Protein AF-A0A3M2CUA8-F1 (afdb_monomer)

Foldseek 3Di:
DDDDPVNCVVVVPDPPWDWDFDDDPNDTDTHTDDDVVVCVVVCVPPDCPPVDDPVPPD

Solvent-accessible surface area (backbone atoms only — not comparable to full-atom values): 4102 Å² total; per-residue (Å²): 140,82,82,54,67,70,59,37,60,75,68,64,63,57,89,93,62,57,65,47,73,56,74,58,96,91,42,77,46,84,43,75,66,74,61,69,74,77,40,64,66,83,48,73,82,61,84,67,86,80,64,81,55,88,79,81,73,123

Secondary structure (DSSP, 8-state):
----HHHHHHTTPPTT--EE--EETTEEP-EE---TTTTTTTTTTS--TT---TT---

Structure (mmCIF, N/CA/C/O backbone):
data_AF-A0A3M2CUA8-F1
#
_entry.id   AF-A0A3M2CUA8-F1
#
loop_
_atom_site.group_PDB
_atom_site.id
_atom_site.type_symbol
_atom_site.label_atom_id
_atom_site.label_alt_id
_atom_site.label_comp_id
_atom_site.label_asym_id
_atom_site.label_entity_id
_atom_site.label_seq_id
_atom_site.pdbx_PDB_ins_code
_atom_site.Cartn_x
_atom_site.Cartn_y
_atom_site.Cartn_z
_atom_site.occupancy
_atom_site.B_iso_or_equiv
_atom_site.auth_seq_id
_atom_site.auth_comp_id
_atom_site.auth_asym_id
_atom_site.auth_atom_id
_atom_site.pdbx_PDB_model_num
ATOM 1 N N . MET A 1 1 ? -13.607 4.893 6.135 1.00 70.00 1 MET A N 1
ATOM 2 C CA . MET A 1 1 ? -13.152 3.496 5.956 1.00 70.00 1 MET A CA 1
ATOM 3 C C . MET A 1 1 ? -11.909 3.290 6.804 1.00 70.00 1 MET A C 1
ATOM 5 O O . MET A 1 1 ? -11.014 4.121 6.732 1.00 70.00 1 MET A O 1
ATOM 9 N N . VAL A 1 2 ? -11.866 2.252 7.636 1.00 80.94 2 VAL A N 1
ATOM 10 C CA . VAL A 1 2 ? -10.703 1.945 8.485 1.00 80.94 2 VAL A CA 1
ATOM 11 C C . VAL A 1 2 ? -10.016 0.713 7.915 1.00 80.94 2 VAL A C 1
ATOM 13 O O . VAL A 1 2 ? -10.688 -0.268 7.615 1.00 80.94 2 VAL A O 1
ATOM 16 N N . ILE A 1 3 ? -8.692 0.754 7.771 1.00 81.69 3 ILE A N 1
ATOM 17 C CA . ILE A 1 3 ? -7.914 -0.431 7.399 1.00 81.69 3 ILE A CA 1
ATOM 18 C C . ILE A 1 3 ? -7.651 -1.238 8.684 1.00 81.69 3 ILE A C 1
ATOM 20 O O . ILE A 1 3 ? -7.052 -0.695 9.626 1.00 81.69 3 ILE A O 1
ATOM 24 N N . PRO A 1 4 ? -8.078 -2.512 8.766 1.00 86.31 4 PRO A N 1
ATOM 25 C CA . PRO A 1 4 ? -7.807 -3.360 9.923 1.00 86.31 4 PRO A CA 1
ATOM 26 C C . PRO A 1 4 ? -6.309 -3.451 10.229 1.00 86.31 4 PRO A C 1
ATOM 28 O O . PRO A 1 4 ? -5.467 -3.369 9.330 1.00 86.31 4 PRO A O 1
ATOM 31 N N . LYS A 1 5 ? -5.961 -3.613 11.508 1.00 83.38 5 LYS A N 1
ATOM 32 C CA . LYS A 1 5 ? -4.561 -3.684 11.959 1.00 83.38 5 LYS A CA 1
ATOM 33 C C . LYS A 1 5 ? -3.798 -4.825 11.276 1.00 83.38 5 LYS A C 1
ATOM 35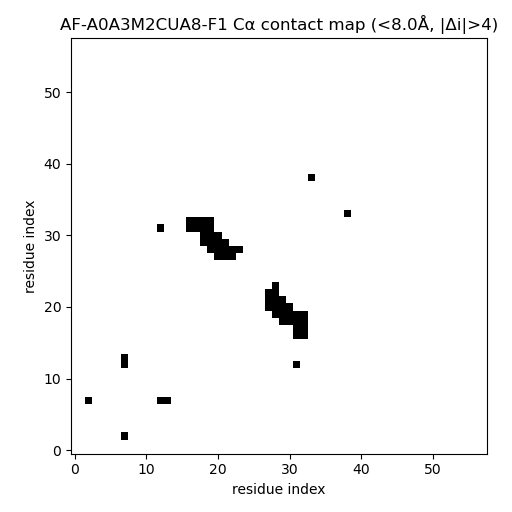 O O . LYS A 1 5 ? -2.706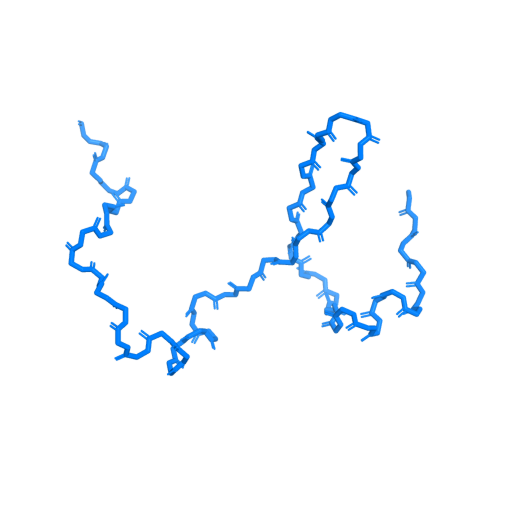 -4.604 10.770 1.00 83.38 5 LYS A O 1
ATOM 40 N N . GLU A 1 6 ? -4.424 -5.991 11.153 1.00 84.75 6 GLU A N 1
ATOM 41 C CA . GLU A 1 6 ? -3.843 -7.173 10.499 1.00 84.75 6 GLU A CA 1
ATOM 42 C C . GLU A 1 6 ? -3.470 -6.920 9.031 1.00 84.75 6 GLU A C 1
ATOM 44 O O . GLU A 1 6 ? -2.446 -7.398 8.546 1.00 84.75 6 GLU A O 1
ATOM 49 N N . VAL A 1 7 ? -4.285 -6.136 8.317 1.00 82.06 7 VAL A N 1
ATOM 50 C CA . VAL A 1 7 ? -4.019 -5.760 6.922 1.00 82.06 7 VAL A CA 1
ATOM 51 C C . VAL A 1 7 ? -2.857 -4.768 6.854 1.00 82.06 7 VAL A C 1
ATOM 53 O O . VAL A 1 7 ? -1.980 -4.920 6.005 1.00 82.06 7 VAL A O 1
ATOM 56 N N . ARG A 1 8 ? -2.801 -3.796 7.779 1.00 82.56 8 ARG A N 1
ATOM 57 C CA . ARG A 1 8 ? -1.673 -2.853 7.891 1.00 82.56 8 ARG A CA 1
ATOM 58 C C . ARG A 1 8 ? -0.350 -3.566 8.156 1.00 82.56 8 ARG A C 1
ATOM 60 O O . ARG A 1 8 ? 0.640 -3.239 7.512 1.00 82.56 8 ARG A O 1
ATOM 67 N N . GLU A 1 9 ? -0.342 -4.549 9.052 1.00 83.56 9 GLU A N 1
ATOM 68 C CA . GLU A 1 9 ? 0.863 -5.307 9.411 1.00 83.56 9 GLU A CA 1
ATOM 69 C C . GLU A 1 9 ? 1.339 -6.212 8.269 1.00 83.56 9 GLU A C 1
ATOM 71 O O . GLU A 1 9 ? 2.523 -6.194 7.928 1.00 83.56 9 GLU A O 1
ATOM 76 N N . LYS A 1 10 ? 0.425 -6.940 7.609 1.00 82.50 10 LYS A N 1
ATOM 77 C CA . LYS A 1 10 ? 0.759 -7.791 6.451 1.00 82.50 10 LYS A CA 1
ATOM 78 C C . LYS A 1 10 ? 1.336 -6.995 5.282 1.00 82.50 10 LYS A C 1
ATOM 80 O O . LYS A 1 10 ? 2.286 -7.443 4.646 1.00 82.50 10 LYS A O 1
ATOM 85 N N . LEU A 1 11 ? 0.777 -5.816 5.018 1.00 76.94 11 LEU A N 1
ATOM 86 C CA . LEU A 1 11 ? 1.240 -4.917 3.960 1.00 76.94 11 LEU A CA 1
ATOM 87 C C . LEU A 1 11 ? 2.400 -4.009 4.403 1.00 76.94 11 LEU A C 1
ATOM 89 O O . LEU A 1 11 ? 2.898 -3.238 3.587 1.00 76.94 11 LEU A O 1
ATOM 93 N N . ARG A 1 12 ? 2.835 -4.098 5.672 1.00 79.19 12 ARG A N 1
ATOM 94 C CA . ARG A 1 12 ? 3.876 -3.253 6.287 1.00 79.19 12 ARG A CA 1
ATOM 95 C C . ARG A 1 12 ? 3.657 -1.757 6.030 1.00 79.19 12 ARG A C 1
ATOM 97 O O . ARG A 1 12 ? 4.604 -1.025 5.755 1.00 79.19 12 ARG A O 1
ATOM 104 N N . LEU A 1 13 ? 2.399 -1.319 6.097 1.00 78.69 13 LEU A N 1
ATOM 105 C CA . LEU A 1 13 ? 2.024 0.071 5.846 1.00 78.69 13 LEU A CA 1
ATOM 106 C C . LEU A 1 13 ? 2.527 0.961 6.981 1.00 78.69 13 LEU A C 1
ATOM 108 O O . LEU A 1 13 ? 2.212 0.726 8.150 1.00 78.69 13 LEU A O 1
ATOM 112 N N . VAL A 1 14 ? 3.273 2.000 6.622 1.00 77.81 14 VAL A N 1
ATOM 113 C CA . VAL A 1 14 ? 3.732 3.033 7.556 1.00 77.81 14 VAL A CA 1
ATOM 114 C C . VAL A 1 14 ? 2.686 4.159 7.592 1.00 77.81 14 VAL A C 1
ATOM 116 O O . VAL A 1 14 ? 2.074 4.450 6.560 1.00 77.81 14 VAL A O 1
ATOM 119 N N . PRO A 1 15 ? 2.423 4.792 8.752 1.00 70.62 15 PRO A N 1
ATOM 120 C CA . PRO A 1 15 ? 1.635 6.022 8.799 1.00 70.62 15 PRO A CA 1
ATOM 121 C C . PRO A 1 15 ? 2.157 7.042 7.773 1.00 70.62 15 PRO A C 1
ATOM 123 O O . PRO A 1 15 ? 3.357 7.109 7.543 1.00 70.62 15 PRO A O 1
ATOM 126 N N . GLU A 1 16 ? 1.257 7.802 7.142 1.00 75.19 16 GLU A N 1
ATOM 127 C CA . GLU A 1 16 ? 1.571 8.793 6.086 1.00 75.19 16 GLU A CA 1
ATOM 128 C C . GLU A 1 16 ? 2.028 8.221 4.731 1.00 75.19 16 GLU A C 1
ATOM 130 O O . GLU A 1 16 ? 2.280 8.973 3.791 1.00 75.19 16 GLU A O 1
ATOM 135 N N . GLN A 1 17 ? 2.076 6.898 4.573 1.00 76.44 17 GLN A N 1
ATOM 136 C CA . GLN A 1 17 ? 2.361 6.286 3.280 1.00 76.44 17 GLN A CA 1
ATOM 137 C C . GLN A 1 17 ? 1.208 6.499 2.283 1.00 76.44 17 GLN A C 1
ATOM 139 O O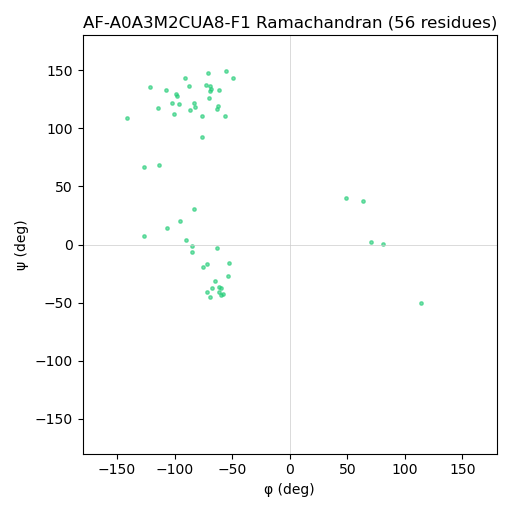 . GLN A 1 17 ? 0.042 6.236 2.585 1.00 76.44 17 GLN A O 1
ATOM 144 N N . HIS A 1 18 ? 1.544 6.923 1.062 1.00 80.62 18 HIS A N 1
ATOM 145 C CA . HIS A 1 18 ? 0.580 7.090 -0.023 1.00 80.62 18 HIS A CA 1
ATOM 146 C C . HIS A 1 18 ? 0.114 5.734 -0.580 1.00 80.62 18 HIS A C 1
ATOM 148 O O . HIS A 1 18 ? 0.906 4.808 -0.783 1.00 80.62 18 HIS A O 1
ATOM 154 N N . LEU A 1 19 ? -1.192 5.623 -0.835 1.00 84.06 19 LEU A N 1
ATOM 155 C CA . LEU A 1 19 ? -1.832 4.459 -1.447 1.00 84.06 19 LEU A CA 1
ATOM 156 C C . LEU A 1 19 ? -2.551 4.892 -2.725 1.00 84.06 19 LEU A C 1
ATOM 158 O O . LEU A 1 19 ? -3.288 5.879 -2.719 1.00 84.06 19 LEU A O 1
ATOM 162 N N . GLN A 1 20 ? -2.393 4.123 -3.798 1.00 83.69 20 GLN A N 1
ATOM 163 C CA . GLN A 1 20 ? -3.256 4.228 -4.968 1.00 83.69 20 GLN A CA 1
ATOM 164 C C . GLN A 1 20 ? -4.480 3.336 -4.781 1.00 83.69 20 GLN A C 1
ATOM 166 O O . GLN A 1 20 ? -4.367 2.195 -4.326 1.00 83.69 20 GLN A O 1
ATOM 171 N N . VAL A 1 21 ? -5.646 3.873 -5.139 1.00 86.00 21 VAL A N 1
ATOM 172 C CA . VAL A 1 21 ? -6.948 3.234 -4.921 1.00 86.00 21 VAL A CA 1
ATOM 173 C C . VAL A 1 21 ? -7.730 3.164 -6.238 1.00 86.00 21 VAL A C 1
ATOM 175 O O . VAL A 1 21 ? -8.722 3.875 -6.400 1.00 86.00 21 VAL A O 1
ATOM 178 N N . PRO A 1 22 ? -7.273 2.383 -7.237 1.00 88.00 22 PRO A N 1
ATOM 179 C CA . PRO A 1 22 ? -8.061 2.162 -8.439 1.00 88.00 22 PRO A CA 1
ATOM 180 C C . PRO A 1 22 ? -9.295 1.307 -8.130 1.00 88.00 22 PRO A C 1
ATOM 182 O O . PRO A 1 22 ? -9.221 0.289 -7.434 1.00 88.00 22 PRO A O 1
ATOM 185 N N . GLU A 1 23 ? -10.423 1.717 -8.699 1.00 86.50 23 GLU A N 1
ATOM 186 C CA . GLU A 1 23 ? -11.648 0.930 -8.756 1.00 86.50 23 GLU A CA 1
ATOM 187 C C . GLU A 1 23 ? -11.718 0.253 -10.125 1.00 86.50 23 GLU A C 1
ATOM 189 O O . GLU A 1 23 ? -11.515 0.886 -11.164 1.00 86.50 23 GLU A O 1
ATOM 194 N N . LYS A 1 24 ? -11.920 -1.064 -10.126 1.00 86.62 24 LYS A N 1
ATOM 195 C CA . LYS A 1 24 ? -12.069 -1.837 -11.357 1.00 86.62 24 LYS A CA 1
ATOM 196 C C . LYS A 1 24 ? -13.139 -2.897 -11.156 1.00 86.62 24 LYS A C 1
ATOM 198 O O . LYS A 1 2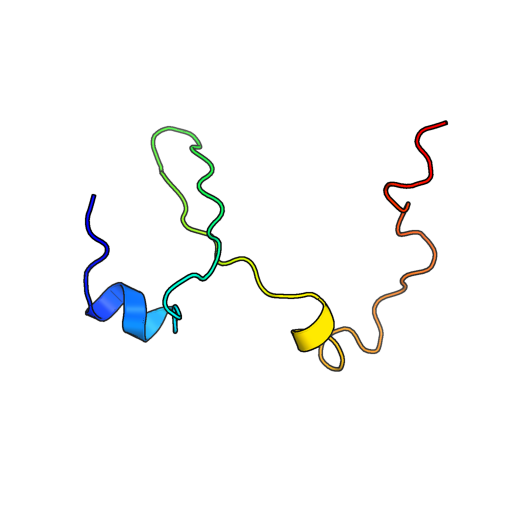4 ? -12.912 -3.883 -10.459 1.00 86.62 24 LYS A O 1
ATOM 203 N N . GLY A 1 25 ? -14.290 -2.702 -11.798 1.00 85.38 25 GLY A N 1
ATOM 204 C CA . GLY A 1 25 ? -15.379 -3.681 -11.796 1.00 85.38 25 GLY A CA 1
ATOM 205 C C . GLY A 1 25 ? -15.969 -3.916 -10.406 1.00 85.38 25 GLY A C 1
ATOM 206 O O . GLY A 1 25 ? -16.263 -5.058 -10.060 1.00 85.38 25 GLY A O 1
ATOM 207 N N . GLY A 1 26 ? -16.079 -2.866 -9.587 1.00 88.06 26 GLY A N 1
ATOM 208 C CA . GLY A 1 26 ? -16.595 -2.953 -8.219 1.00 88.06 26 GLY A CA 1
ATOM 209 C C . GLY A 1 26 ? -15.578 -3.430 -7.180 1.00 88.06 26 GLY A C 1
ATOM 210 O O . GLY A 1 26 ? -15.911 -3.509 -5.998 1.00 88.06 26 GLY A O 1
ATOM 211 N N . VAL A 1 27 ? -14.335 -3.722 -7.583 1.00 87.94 27 VAL A N 1
ATOM 212 C CA . V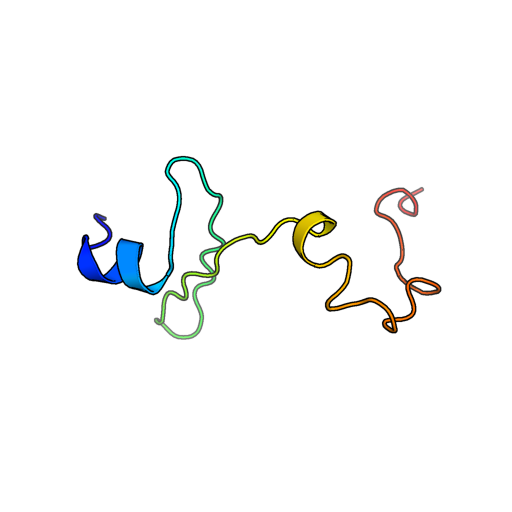AL A 1 27 ? -13.248 -4.082 -6.666 1.00 87.94 27 VAL A CA 1
ATOM 213 C C . VAL A 1 27 ? -12.327 -2.885 -6.461 1.00 87.94 27 VAL A C 1
ATOM 215 O O . VAL A 1 27 ? -11.726 -2.370 -7.405 1.00 87.94 27 VAL A O 1
ATOM 218 N N . ILE A 1 28 ? -12.188 -2.469 -5.203 1.00 86.44 28 ILE A N 1
ATOM 219 C CA . ILE A 1 28 ? -11.219 -1.455 -4.788 1.00 86.44 28 ILE A CA 1
ATOM 220 C C . ILE A 1 28 ? -9.890 -2.153 -4.499 1.00 86.44 28 ILE A C 1
ATOM 222 O O . ILE A 1 28 ? -9.796 -2.959 -3.572 1.00 86.44 28 ILE A O 1
ATOM 226 N N . THR A 1 29 ? -8.854 -1.837 -5.274 1.00 85.56 29 THR A N 1
ATOM 227 C CA . THR A 1 29 ? -7.504 -2.369 -5.035 1.00 85.56 29 THR A CA 1
ATOM 228 C C . THR A 1 29 ? -6.681 -1.334 -4.280 1.00 85.56 29 THR A C 1
ATOM 230 O O . THR A 1 29 ? -6.626 -0.182 -4.690 1.00 85.56 29 THR A O 1
ATOM 233 N N . LEU A 1 30 ? -6.030 -1.726 -3.184 1.00 83.19 30 LEU A N 1
ATOM 234 C CA . LEU A 1 30 ? -5.131 -0.853 -2.425 1.00 83.19 30 LEU A CA 1
ATOM 235 C C . LEU A 1 30 ? -3.685 -1.183 -2.792 1.00 83.19 30 LEU A C 1
ATOM 237 O O . LEU A 1 30 ? -3.201 -2.269 -2.473 1.00 83.19 30 LEU A O 1
ATOM 241 N N . ILE A 1 31 ? -3.002 -0.254 -3.458 1.00 84.50 31 ILE A N 1
ATOM 242 C CA . ILE A 1 31 ? -1.622 -0.440 -3.917 1.00 84.50 31 ILE A CA 1
ATOM 243 C C . ILE A 1 31 ? -0.715 0.544 -3.168 1.00 84.50 31 ILE A C 1
ATOM 245 O O . ILE A 1 31 ? -0.897 1.754 -3.317 1.00 84.50 31 ILE A O 1
ATOM 249 N N . PRO A 1 32 ? 0.256 0.072 -2.365 1.00 82.44 32 PRO A N 1
ATOM 250 C CA . PRO A 1 32 ? 1.203 0.954 -1.699 1.00 82.44 32 PRO A CA 1
ATOM 251 C C . PRO A 1 32 ? 2.148 1.623 -2.690 1.00 82.44 32 PRO A C 1
ATOM 253 O O . PRO A 1 32 ? 2.738 0.961 -3.545 1.00 82.44 32 PRO A O 1
ATOM 256 N N . GLU A 1 33 ? 2.341 2.932 -2.543 1.00 77.06 33 GLU A N 1
ATOM 257 C CA . GLU A 1 33 ? 3.355 3.645 -3.308 1.00 77.06 33 GLU A CA 1
ATOM 258 C C . GLU A 1 33 ? 4.734 3.349 -2.709 1.00 77.06 33 GLU A C 1
ATOM 260 O O . GLU A 1 33 ? 5.052 3.741 -1.585 1.00 77.06 33 GLU A O 1
ATOM 265 N N . VAL A 1 34 ? 5.547 2.595 -3.450 1.00 74.94 34 VAL A N 1
ATOM 266 C CA . VAL A 1 34 ? 6.914 2.244 -3.056 1.00 74.94 34 VAL A CA 1
ATOM 267 C C . VAL A 1 34 ? 7.877 3.233 -3.719 1.00 74.94 34 VAL A C 1
ATOM 269 O O . VAL A 1 34 ? 7.905 3.318 -4.950 1.00 74.94 34 VAL A O 1
ATOM 272 N N . PRO A 1 35 ? 8.694 3.986 -2.954 1.00 71.25 35 PRO A N 1
ATOM 273 C CA . PRO A 1 35 ? 9.606 4.959 -3.538 1.00 71.25 35 PRO A CA 1
ATOM 274 C C . PRO A 1 35 ? 10.616 4.280 -4.464 1.00 71.25 35 PRO A C 1
ATOM 276 O O . PRO A 1 35 ? 11.298 3.340 -4.052 1.00 71.25 35 PRO A O 1
ATOM 279 N N . LEU A 1 36 ? 10.826 4.826 -5.666 1.00 70.50 36 LEU A N 1
ATOM 280 C CA . LEU A 1 36 ? 11.807 4.309 -6.639 1.00 70.50 36 LEU A CA 1
ATOM 281 C C . LEU A 1 36 ? 13.223 4.160 -6.052 1.00 70.50 36 LEU A C 1
ATOM 283 O O . LEU A 1 36 ? 13.995 3.303 -6.475 1.00 70.50 36 LEU A O 1
ATOM 287 N N . LYS A 1 37 ? 13.565 4.967 -5.038 1.00 67.25 37 LYS A N 1
ATOM 288 C CA . LYS A 1 37 ? 14.834 4.870 -4.299 1.00 67.25 37 LYS A CA 1
ATOM 289 C C . LYS A 1 37 ? 15.008 3.525 -3.586 1.00 67.25 37 LYS A C 1
ATOM 291 O O . LYS A 1 37 ? 16.124 3.028 -3.547 1.00 67.25 37 LYS A O 1
ATOM 296 N N . THR A 1 38 ? 13.932 2.945 -3.055 1.00 67.56 38 THR A N 1
ATOM 297 C CA . THR A 1 38 ? 13.955 1.637 -2.368 1.00 67.56 38 THR A CA 1
ATOM 298 C C . THR A 1 38 ? 14.059 0.465 -3.342 1.00 67.56 38 THR A C 1
ATOM 300 O O . THR A 1 38 ? 14.501 -0.614 -2.971 1.00 67.56 38 THR A O 1
ATOM 303 N N . LEU A 1 39 ? 13.724 0.701 -4.613 1.00 69.44 39 LEU A N 1
ATOM 304 C CA . LEU A 1 39 ? 13.863 -0.269 -5.695 1.00 69.44 39 LEU A CA 1
ATOM 305 C C . LEU A 1 39 ? 15.277 -0.264 -6.312 1.00 69.44 39 LEU A C 1
ATOM 307 O O . LEU A 1 39 ? 15.600 -1.136 -7.125 1.00 69.44 39 LEU A O 1
ATOM 311 N N . LYS A 1 40 ? 16.150 0.680 -5.915 1.00 60.03 40 LYS A N 1
ATOM 312 C CA . LYS A 1 40 ? 17.572 0.668 -6.291 1.00 60.03 40 LYS A CA 1
ATOM 313 C C . LYS A 1 40 ? 18.232 -0.585 -5.708 1.00 60.03 40 LYS A C 1
ATOM 315 O O . LYS A 1 40 ? 18.306 -0.744 -4.499 1.00 60.03 40 LYS A O 1
ATOM 320 N N . GLY A 1 41 ? 18.712 -1.470 -6.579 1.00 68.38 41 GLY A N 1
ATOM 321 C CA . GLY A 1 41 ? 19.250 -2.785 -6.210 1.00 68.38 41 GLY A CA 1
ATOM 322 C C . GLY A 1 41 ? 18.395 -3.929 -6.751 1.00 68.38 41 GLY A C 1
ATOM 323 O O . GLY A 1 41 ? 18.922 -4.776 -7.463 1.00 68.38 41 GLY A O 1
ATOM 324 N N . ALA A 1 42 ? 17.076 -3.894 -6.529 1.00 65.00 42 ALA A N 1
ATOM 325 C CA . ALA A 1 42 ? 16.141 -4.833 -7.161 1.00 65.00 42 ALA A CA 1
ATOM 326 C C . ALA A 1 42 ? 16.043 -4.599 -8.679 1.00 65.00 42 ALA A C 1
ATOM 328 O O . ALA A 1 42 ? 15.996 -5.540 -9.462 1.00 65.00 42 ALA A O 1
ATOM 329 N N . LEU A 1 43 ? 16.088 -3.331 -9.101 1.00 66.0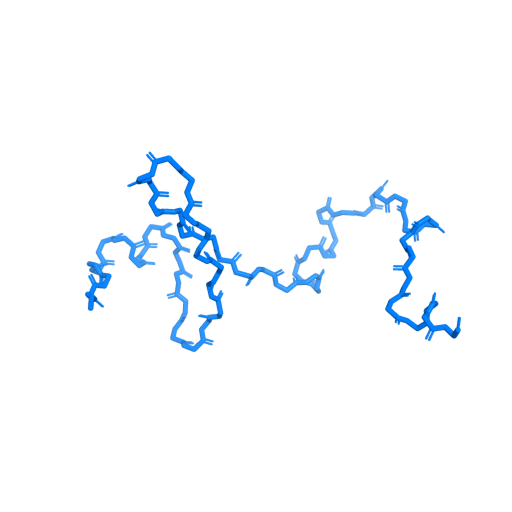0 43 LEU A N 1
ATOM 330 C CA . LEU A 1 43 ? 16.032 -2.918 -10.507 1.00 66.00 43 LEU A CA 1
ATOM 331 C C . LEU A 1 43 ? 17.421 -2.699 -11.133 1.00 66.00 43 LEU A C 1
ATOM 333 O O . LEU A 1 43 ? 17.533 -2.004 -12.138 1.00 66.00 43 LEU A O 1
ATOM 337 N N . LYS A 1 44 ? 18.499 -3.259 -10.559 1.00 59.38 44 LYS A N 1
ATOM 338 C CA . LYS A 1 44 ? 19.900 -2.998 -10.975 1.00 59.38 44 LYS A CA 1
ATOM 339 C C . LYS A 1 44 ? 20.238 -3.444 -12.416 1.00 59.38 44 LYS A C 1
ATOM 341 O O . LYS A 1 44 ? 21.349 -3.202 -12.870 1.00 59.38 44 LYS A O 1
ATOM 346 N N . GLY A 1 45 ? 19.300 -4.063 -13.131 1.00 64.31 45 GLY A N 1
ATOM 347 C CA . GLY A 1 45 ? 19.409 -4.410 -14.554 1.00 64.31 45 GLY A CA 1
ATOM 348 C C . GLY A 1 45 ? 18.253 -3.897 -15.418 1.00 64.31 45 GLY A C 1
ATOM 349 O O . GLY A 1 45 ? 18.163 -4.261 -16.585 1.00 64.31 45 GLY A O 1
ATOM 350 N N . MET A 1 46 ? 17.350 -3.083 -14.866 1.00 68.31 46 MET A N 1
ATOM 351 C CA . MET A 1 46 ? 16.246 -2.512 -15.632 1.00 68.31 46 MET A CA 1
ATOM 352 C C . MET A 1 46 ? 16.752 -1.277 -16.382 1.00 68.31 46 MET A C 1
ATOM 354 O O . MET A 1 46 ? 17.217 -0.320 -15.764 1.00 68.31 46 MET A O 1
ATOM 358 N N . SER A 1 47 ? 16.691 -1.314 -17.714 1.00 58.53 47 SER A N 1
ATOM 359 C CA . SER A 1 47 ? 17.109 -0.197 -18.564 1.00 58.53 47 SER A CA 1
ATOM 360 C C . SER A 1 47 ? 16.236 1.028 -18.288 1.00 58.53 47 SER A C 1
ATOM 362 O O . SER A 1 47 ? 15.020 0.985 -18.466 1.00 58.53 47 SER A O 1
ATOM 364 N N . THR A 1 48 ? 16.849 2.126 -17.844 1.00 64.81 48 THR A N 1
ATOM 365 C CA . THR A 1 48 ? 16.164 3.416 -17.663 1.00 64.81 48 THR A CA 1
ATOM 366 C C . THR A 1 48 ? 16.217 4.287 -18.920 1.00 64.81 48 THR A C 1
ATOM 368 O O . THR A 1 48 ? 15.783 5.435 -18.874 1.00 64.81 48 THR A O 1
ATOM 371 N N . THR A 1 49 ? 16.774 3.770 -20.021 1.00 61.25 49 THR A N 1
ATOM 372 C CA . THR A 1 49 ? 17.099 4.533 -21.236 1.00 61.25 49 THR A CA 1
ATOM 373 C C . THR A 1 49 ? 15.861 5.092 -21.946 1.00 61.25 49 THR A C 1
ATOM 375 O O . THR A 1 49 ? 15.925 6.201 -22.460 1.00 61.25 49 THR A O 1
ATOM 378 N N . ASP A 1 50 ? 14.720 4.399 -21.874 1.00 58.97 50 ASP A N 1
ATOM 379 C CA . ASP A 1 50 ? 13.454 4.820 -22.504 1.00 58.97 50 ASP A CA 1
ATOM 380 C C . ASP A 1 50 ? 12.408 5.337 -21.500 1.00 58.97 50 ASP A C 1
ATOM 382 O O . ASP A 1 50 ? 11.223 5.477 -21.819 1.00 58.97 50 ASP A O 1
ATOM 386 N N . ILE A 1 51 ? 12.810 5.633 -20.257 1.00 63.97 51 ILE A N 1
ATOM 387 C CA . ILE A 1 51 ? 11.886 6.226 -19.285 1.00 63.97 51 ILE A CA 1
ATOM 388 C C . ILE A 1 51 ? 11.711 7.705 -19.634 1.00 63.97 51 ILE A C 1
ATOM 390 O O . ILE A 1 51 ? 12.460 8.572 -19.178 1.00 63.97 51 ILE A O 1
ATOM 394 N N . ARG A 1 52 ? 10.686 7.994 -20.442 1.00 61.94 52 ARG A N 1
ATOM 395 C CA . ARG A 1 52 ? 10.260 9.358 -20.770 1.00 61.94 52 ARG A CA 1
ATOM 396 C C . ARG A 1 52 ? 9.959 10.134 -19.485 1.00 61.94 52 ARG A C 1
ATOM 398 O O . ARG A 1 52 ? 8.992 9.857 -18.774 1.00 61.94 52 ARG A O 1
ATOM 405 N N . GLY A 1 53 ? 10.804 11.113 -19.171 1.00 60.06 53 GLY A N 1
ATOM 406 C CA . GLY A 1 53 ? 10.636 11.965 -17.998 1.00 60.06 53 GLY A CA 1
ATOM 407 C C . GLY A 1 53 ? 9.456 12.928 -18.158 1.00 60.06 53 GLY A C 1
ATOM 408 O O . GLY A 1 53 ? 9.203 13.439 -19.243 1.00 60.06 53 GLY A O 1
ATOM 409 N N . LYS A 1 54 ? 8.774 13.266 -17.053 1.00 57.28 54 LYS A N 1
ATOM 410 C CA . LYS A 1 54 ? 7.687 14.275 -17.016 1.00 57.28 54 LYS A CA 1
ATOM 411 C C . LYS A 1 54 ? 8.056 15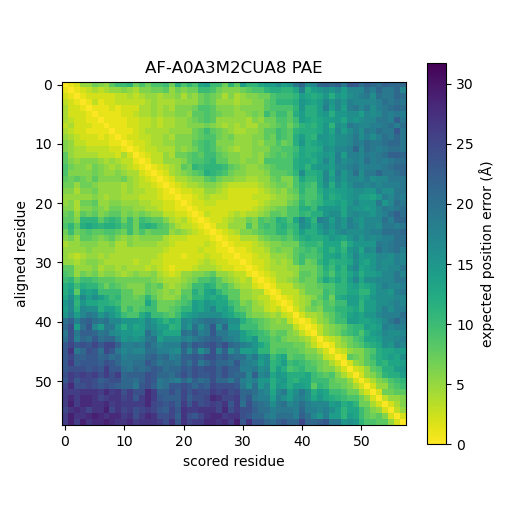.649 -17.609 1.00 57.28 54 LYS A C 1
ATOM 413 O O . LYS A 1 54 ? 7.152 16.438 -17.860 1.00 57.28 54 LYS A O 1
ATOM 418 N N . LYS A 1 55 ? 9.351 15.939 -17.800 1.00 56.41 55 LYS A N 1
ATOM 419 C CA . LYS A 1 55 ? 9.863 17.165 -18.438 1.00 56.41 55 LYS A CA 1
ATOM 420 C C . LYS A 1 55 ? 9.634 17.212 -19.948 1.00 56.41 55 LYS A C 1
ATOM 422 O O . LYS A 1 55 ? 9.683 18.287 -20.521 1.00 56.41 55 LYS A O 1
ATOM 427 N N . ASP A 1 56 ? 9.346 16.075 -20.568 1.00 58.16 56 ASP A N 1
ATOM 428 C CA . ASP A 1 56 ? 9.176 15.934 -22.014 1.00 58.16 56 ASP A CA 1
ATOM 429 C C . ASP A 1 56 ? 7.751 16.311 -22.480 1.00 58.16 56 ASP A C 1
ATOM 431 O O . ASP A 1 56 ? 7.180 15.719 -23.398 1.00 58.16 56 ASP A O 1
ATOM 435 N N . ARG A 1 57 ? 7.143 17.253 -21.747 1.00 57.38 57 ARG A N 1
ATOM 436 C CA . ARG A 1 57 ? 5.867 17.919 -22.029 1.00 57.38 57 ARG A CA 1
ATOM 437 C C . ARG A 1 57 ? 6.185 19.394 -22.303 1.00 57.38 57 ARG A C 1
ATOM 439 O O . ARG A 1 57 ? 5.907 20.239 -21.455 1.00 57.38 57 ARG A O 1
ATOM 446 N N . LEU A 1 58 ? 6.851 19.663 -23.422 1.00 54.16 58 LEU A N 1
ATOM 447 C CA . LEU A 1 58 ? 6.890 20.986 -24.052 1.00 54.16 58 LEU A CA 1
ATOM 448 C C . LEU A 1 58 ? 5.921 20.971 -25.232 1.00 54.16 58 LEU A C 1
ATOM 450 O O . LEU A 1 58 ? 5.881 19.926 -25.921 1.00 54.16 58 LEU A O 1
#

Sequence (58 aa):
MVIPKEVREKLRLVPEQHLQVPEKGGVITLIPEVPLKTLKGALKGMSTTDIRGKKDRL

pLDDT: mean 74.03, std 10.47, range [54.16, 88.06]

Radius of gyration: 15.75 Å; Cα contacts (8 Å, |Δi|>4): 28; chains: 1; bounding box: 36×29×36 Å

Mean predicted aligned error: 11.19 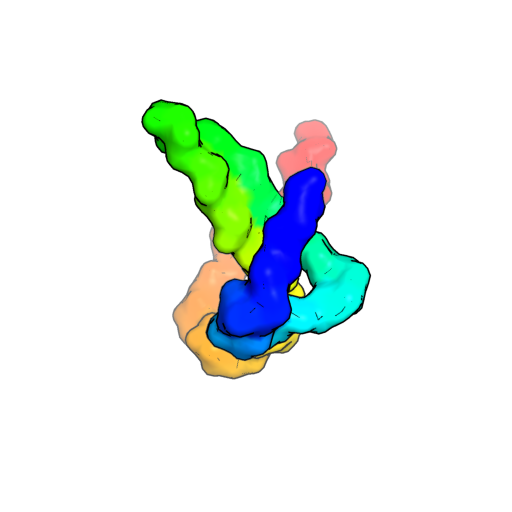Å

Nearest PDB structures (foldseek):
  1yfb-assembly1_A  TM=8.49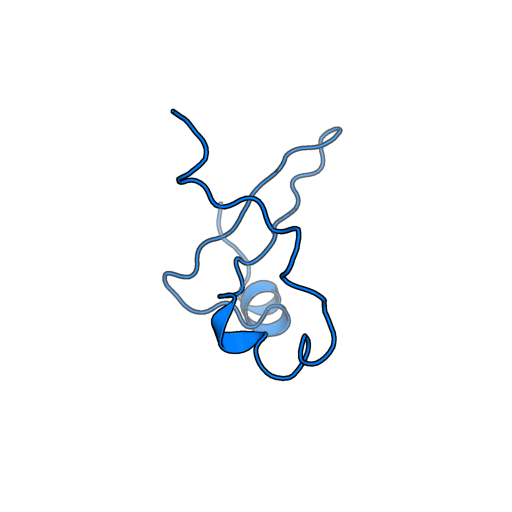3E-01  e=2.363E-01  Bacillus subtilis
  2mru-assembly1_A  TM=8.159E-01  e=9.238E-01  Escherichia coli K-12
  2mru-assembly1_B  TM=7.888E-01  e=9.889E-01  Escherichia coli K-12
  1ub4-assembly1_C-2  TM=5.852E-01  e=4.672E-01  Escherichia coli
  2mrn-assembly1_B  TM=8.130E-01  e=2.399E+00  Escherichia coli K-12